Protein AF-A0A7K4H8P1-F1 (afdb_monomer_lite)

Foldseek 3Di:
DDDADPVVLVVLVVVVVVCVVVQWAWAADPPPGDIDIGGDDVVRSVVSSVDDHPVPD

Secondary structure (DSSP, 8-state):
-PPPPHHHHHHHHHHHHHHHHTTEEEEE-TTT--EEEEE--HHHHHHHHT----S--

pLDDT: mean 91.24, std 9.61, range [56.47, 98.5]

Structure (mmCIF, N/CA/C/O backbone):
data_AF-A0A7K4H8P1-F1
#
_entry.id   AF-A0A7K4H8P1-F1
#
loop_
_atom_site.group_PDB
_atom_site.id
_atom_site.type_symbol
_atom_site.label_atom_id
_atom_site.label_alt_id
_atom_site.label_comp_id
_atom_site.label_asym_id
_atom_site.label_entity_id
_atom_site.label_seq_id
_atom_site.pdbx_PDB_ins_code
_atom_site.Cartn_x
_atom_site.Cartn_y
_atom_site.Cartn_z
_atom_site.occupancy
_atom_site.B_iso_or_equiv
_atom_site.auth_seq_id
_atom_site.auth_comp_id
_atom_site.auth_asym_id
_atom_site.auth_atom_id
_atom_site.pdbx_PDB_model_num
ATOM 1 N N . MET A 1 1 ? 3.463 -2.790 19.816 1.00 56.47 1 MET A N 1
ATOM 2 C CA . MET A 1 1 ? 3.211 -1.796 18.743 1.00 56.47 1 MET A CA 1
ATOM 3 C C . MET A 1 1 ? 1.829 -1.194 18.973 1.00 56.47 1 MET A C 1
ATOM 5 O O . MET A 1 1 ? 0.919 -1.968 19.251 1.00 56.47 1 MET A O 1
ATOM 9 N N . LYS A 1 2 ? 1.658 0.141 18.925 1.00 64.94 2 LYS A N 1
ATOM 10 C CA . LYS A 1 2 ? 0.315 0.760 18.984 1.00 64.94 2 LYS A CA 1
ATOM 11 C C . LYS A 1 2 ? -0.520 0.219 17.815 1.00 64.94 2 LYS A C 1
ATOM 13 O O . LYS A 1 2 ? -0.016 0.069 16.702 1.00 64.94 2 LYS A O 1
ATOM 18 N N . GLN A 1 3 ? -1.773 -0.125 18.085 1.00 82.00 3 GLN A N 1
ATOM 19 C CA . GLN A 1 3 ? -2.689 -0.629 17.069 1.00 82.00 3 GLN A CA 1
ATOM 20 C C . GLN A 1 3 ? -3.128 0.532 16.160 1.00 82.00 3 GLN A C 1
ATOM 22 O O . GLN A 1 3 ? -3.525 1.576 16.669 1.00 82.00 3 GLN A O 1
ATOM 27 N N . LYS A 1 4 ? -3.049 0.355 14.830 1.00 90.25 4 LYS A N 1
ATOM 28 C CA . LYS A 1 4 ? -3.538 1.344 13.848 1.00 90.25 4 LYS A CA 1
ATOM 29 C C . LYS A 1 4 ? -5.031 1.621 14.061 1.00 90.25 4 LYS A C 1
ATOM 31 O O . LYS A 1 4 ? -5.781 0.673 14.337 1.00 90.25 4 LYS A O 1
ATOM 36 N N . SER A 1 5 ? -5.465 2.865 13.861 1.00 93.31 5 SER A N 1
ATOM 37 C CA . SER A 1 5 ? -6.893 3.210 13.844 1.00 93.31 5 SER A CA 1
ATOM 38 C C . SER A 1 5 ? -7.633 2.472 12.718 1.00 93.31 5 SER A C 1
ATOM 40 O O . SER A 1 5 ? -7.022 2.072 11.723 1.00 93.31 5 SER A O 1
ATOM 42 N N . SER A 1 6 ? -8.949 2.276 12.856 1.00 93.56 6 SER A N 1
ATOM 43 C CA . SER A 1 6 ? -9.767 1.649 11.802 1.00 93.56 6 SER A CA 1
ATOM 44 C C . SER A 1 6 ? -9.666 2.416 10.485 1.00 93.56 6 SER A C 1
ATOM 46 O O . SER A 1 6 ? -9.332 1.821 9.470 1.00 93.56 6 SER A O 1
ATOM 48 N N . LYS A 1 7 ? -9.793 3.748 10.531 1.00 95.31 7 LYS A N 1
ATOM 49 C CA . LYS A 1 7 ? -9.677 4.616 9.349 1.00 95.31 7 LYS A CA 1
ATOM 50 C C . LYS A 1 7 ? -8.356 4.435 8.597 1.00 95.31 7 LYS A C 1
ATOM 52 O O . LYS A 1 7 ? -8.352 4.406 7.374 1.00 95.31 7 LYS A O 1
ATOM 57 N N . VAL A 1 8 ? -7.236 4.293 9.312 1.00 96.44 8 VAL A N 1
ATOM 58 C CA . VAL A 1 8 ? -5.926 4.062 8.680 1.00 96.44 8 VAL A CA 1
ATOM 59 C C . VAL A 1 8 ? -5.832 2.661 8.075 1.00 96.44 8 VAL A C 1
ATOM 61 O O . VAL A 1 8 ? -5.245 2.502 7.009 1.00 96.44 8 VAL A O 1
ATOM 64 N N . LYS A 1 9 ? -6.417 1.641 8.715 1.00 95.50 9 LYS A N 1
ATOM 65 C CA . LYS A 1 9 ? -6.481 0.287 8.140 1.00 95.50 9 LYS A CA 1
ATOM 66 C C . LYS A 1 9 ? -7.304 0.265 6.852 1.00 95.50 9 LYS A C 1
ATOM 68 O O . LYS A 1 9 ? -6.855 -0.333 5.879 1.00 95.50 9 LYS A O 1
ATOM 73 N N . ASP A 1 10 ? -8.453 0.934 6.847 1.00 97.19 10 ASP A N 1
ATOM 74 C CA . ASP A 1 10 ? -9.341 1.007 5.684 1.00 97.19 10 ASP A CA 1
ATOM 75 C C . ASP A 1 10 ? -8.646 1.732 4.524 1.00 97.19 10 ASP A C 1
ATOM 77 O O . ASP A 1 10 ? -8.544 1.178 3.432 1.00 97.19 10 ASP A O 1
ATOM 81 N N . PHE A 1 11 ? -8.016 2.882 4.797 1.00 96.94 11 PHE A N 1
ATOM 82 C CA . PHE A 1 11 ? -7.190 3.601 3.821 1.00 96.94 11 PHE A CA 1
ATOM 83 C C . PHE A 1 11 ? -6.080 2.724 3.221 1.00 96.94 11 PHE A C 1
ATOM 85 O O . PHE A 1 11 ? -5.914 2.675 2.004 1.00 96.94 11 PHE A O 1
ATOM 92 N N . ILE A 1 12 ? -5.325 2.004 4.062 1.00 96.50 12 ILE A N 1
ATOM 93 C CA . ILE A 1 12 ? -4.267 1.099 3.592 1.00 96.50 12 ILE A CA 1
ATOM 94 C C . ILE A 1 12 ? -4.847 0.027 2.664 1.00 96.50 12 ILE A C 1
ATOM 96 O O . ILE A 1 12 ? -4.260 -0.255 1.622 1.00 96.50 12 ILE A O 1
ATOM 100 N N . ASN A 1 13 ? -5.987 -0.566 3.021 1.00 97.31 13 ASN A N 1
ATOM 101 C CA . ASN A 1 13 ? -6.617 -1.600 2.205 1.00 97.31 13 ASN A CA 1
ATOM 102 C C . ASN A 1 13 ? -7.073 -1.050 0.847 1.00 97.31 13 ASN A C 1
ATOM 104 O O . ASN A 1 13 ? -6.795 -1.672 -0.174 1.00 97.31 13 ASN A O 1
ATOM 108 N N . GLU A 1 14 ? -7.697 0.128 0.814 1.00 98.38 14 GLU A N 1
ATOM 109 C CA . GLU A 1 14 ? -8.123 0.769 -0.437 1.00 98.38 14 GLU A CA 1
ATOM 110 C C . GLU A 1 14 ? -6.937 1.095 -1.357 1.00 98.38 14 GLU A C 1
ATOM 112 O O . GLU A 1 14 ? -6.988 0.835 -2.561 1.00 98.38 14 GLU A O 1
ATOM 117 N N . VAL A 1 15 ? -5.825 1.585 -0.800 1.00 97.81 15 VAL A N 1
ATOM 118 C CA . VAL A 1 15 ? -4.597 1.837 -1.572 1.00 97.81 15 VAL A CA 1
ATOM 119 C C . VAL A 1 15 ? -4.000 0.539 -2.1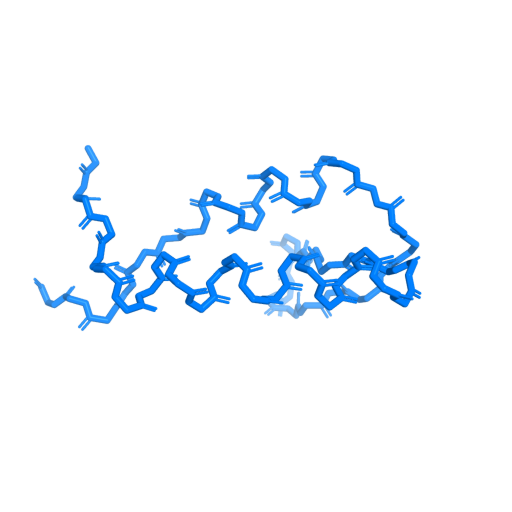24 1.00 97.81 15 VAL A C 1
ATOM 121 O O . VAL A 1 15 ? -3.526 0.522 -3.259 1.00 97.81 15 VAL A O 1
ATOM 124 N N . ILE A 1 16 ? -4.050 -0.566 -1.373 1.00 97.50 16 ILE A N 1
ATOM 125 C CA . ILE A 1 16 ? -3.592 -1.879 -1.856 1.00 97.50 16 ILE A CA 1
ATOM 126 C C . ILE A 1 16 ? -4.456 -2.370 -3.026 1.00 97.50 16 ILE A C 1
ATOM 128 O O . IL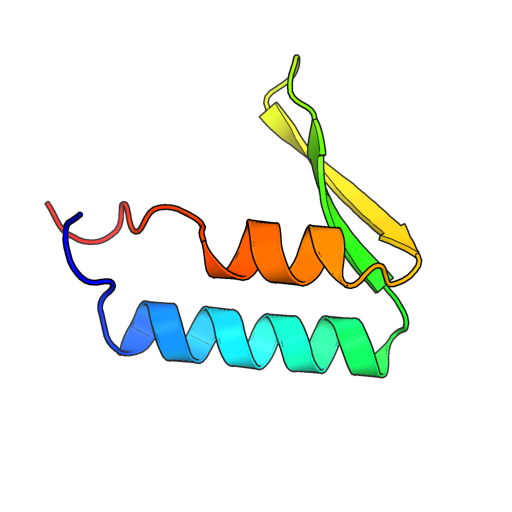E A 1 16 ? -3.918 -2.914 -3.991 1.00 97.50 16 ILE A O 1
ATOM 132 N N . GLU A 1 17 ? -5.772 -2.164 -2.982 1.00 98.38 17 GLU A N 1
ATOM 133 C CA . GLU A 1 17 ? -6.645 -2.519 -4.107 1.00 98.38 17 GLU A CA 1
ATOM 134 C C . GLU A 1 17 ? -6.364 -1.656 -5.347 1.00 98.38 17 GLU A C 1
ATOM 136 O O . GLU A 1 17 ? -6.343 -2.176 -6.464 1.00 98.38 17 GLU A O 1
ATOM 141 N N . LEU A 1 18 ? -6.040 -0.368 -5.173 1.00 98.25 18 LEU A N 1
ATOM 142 C CA . LEU A 1 18 ? -5.553 0.477 -6.271 1.00 98.25 18 LEU A CA 1
ATOM 143 C C . LEU A 1 18 ? -4.225 -0.034 -6.844 1.00 98.25 18 LEU A C 1
ATOM 145 O O . LEU A 1 18 ? -4.082 -0.123 -8.062 1.00 98.25 18 LEU A O 1
ATOM 149 N N . CYS A 1 19 ? -3.280 -0.420 -5.985 1.00 98.12 19 CYS A N 1
ATOM 150 C CA . CYS A 1 19 ? -1.999 -1.001 -6.394 1.00 98.12 19 CYS A CA 1
ATOM 151 C C . CYS A 1 19 ? -2.202 -2.244 -7.277 1.00 98.12 19 CYS A C 1
ATOM 153 O O . CYS A 1 19 ? -1.639 -2.332 -8.366 1.00 98.12 19 CYS A O 1
ATOM 155 N N . LYS A 1 20 ? -3.079 -3.168 -6.858 1.00 97.50 20 LYS A N 1
ATOM 156 C CA . LYS A 1 20 ? -3.431 -4.359 -7.650 1.00 97.50 20 LYS A CA 1
ATOM 157 C C . LYS A 1 20 ? -4.072 -3.996 -8.986 1.00 97.50 20 LYS A C 1
ATOM 159 O O . LYS A 1 20 ? -3.692 -4.550 -10.009 1.00 97.50 20 LYS A O 1
ATOM 164 N N . LYS A 1 21 ? -5.035 -3.068 -8.980 1.00 98.50 21 LYS A N 1
ATOM 165 C CA . LYS A 1 21 ? -5.785 -2.663 -10.178 1.00 98.50 21 LYS A CA 1
ATOM 166 C C . LYS A 1 21 ? -4.884 -2.113 -11.285 1.00 98.50 21 LYS A C 1
ATOM 168 O O . LYS A 1 21 ? -5.177 -2.332 -12.456 1.00 98.50 21 LYS A O 1
ATOM 173 N N . TYR A 1 22 ? -3.846 -1.368 -10.917 1.00 98.50 22 TYR A N 1
ATOM 174 C CA . TYR A 1 22 ? -2.944 -0.715 -11.868 1.00 98.50 22 TYR A CA 1
ATOM 175 C C . TYR A 1 22 ? -1.593 -1.426 -12.013 1.00 98.50 22 TYR A C 1
ATOM 177 O O . TYR A 1 22 ? -0.717 -0.896 -12.682 1.00 98.50 22 TYR A O 1
ATOM 185 N N . GLU A 1 23 ? -1.424 -2.600 -11.397 1.00 98.25 23 GLU A N 1
ATOM 186 C CA . GLU A 1 23 ? -0.185 -3.391 -11.437 1.00 98.25 23 GLU A CA 1
ATOM 187 C C . GLU A 1 23 ? 1.065 -2.616 -10.965 1.00 98.25 23 GLU A C 1
ATOM 189 O O . GLU A 1 23 ? 2.190 -2.869 -11.404 1.00 98.25 23 GLU A O 1
ATOM 194 N N . PHE A 1 24 ? 0.883 -1.727 -9.984 1.00 98.44 24 PHE A N 1
ATOM 195 C CA . PHE A 1 24 ? 1.954 -0.951 -9.352 1.00 98.44 24 PHE A CA 1
ATOM 196 C C . PHE A 1 24 ? 1.988 -1.146 -7.836 1.00 98.44 24 PHE A C 1
ATOM 198 O O . PHE A 1 24 ? 1.026 -1.601 -7.228 1.00 98.44 24 PHE A O 1
ATOM 205 N N . SER A 1 25 ? 3.102 -0.794 -7.199 1.00 97.69 25 SER A N 1
ATOM 206 C CA . SER A 1 25 ? 3.253 -0.776 -5.743 1.00 97.69 25 SER A CA 1
ATOM 207 C C . SER A 1 25 ? 3.977 0.487 -5.274 1.00 97.69 25 SER A C 1
ATOM 209 O O . SER A 1 25 ? 4.746 1.091 -6.025 1.00 97.69 25 SER A O 1
ATOM 211 N N . ILE A 1 26 ? 3.705 0.893 -4.029 1.00 95.44 26 ILE A N 1
ATOM 212 C CA . ILE A 1 26 ? 4.379 2.015 -3.366 1.00 95.44 26 ILE A CA 1
ATOM 213 C C . ILE A 1 26 ? 5.493 1.447 -2.489 1.00 95.44 26 ILE A C 1
ATOM 215 O O . ILE A 1 26 ? 5.235 0.604 -1.629 1.00 95.44 26 ILE A O 1
ATOM 219 N N . SER A 1 27 ? 6.712 1.934 -2.686 1.00 92.25 27 SER A N 1
ATOM 220 C CA . SER A 1 27 ? 7.870 1.649 -1.838 1.00 92.25 27 SER A CA 1
ATOM 221 C C . SER A 1 27 ? 8.453 2.951 -1.284 1.00 92.25 27 SER A C 1
ATOM 223 O O . SER A 1 27 ? 7.957 4.039 -1.583 1.00 92.25 27 SER A O 1
ATOM 225 N N . HIS A 1 28 ? 9.492 2.859 -0.465 1.00 86.94 28 HIS A N 1
ATOM 226 C CA . HIS A 1 28 ? 10.158 4.008 0.141 1.00 86.94 28 HIS A CA 1
ATOM 227 C C . HIS A 1 28 ? 11.647 3.983 -0.171 1.00 86.94 28 HIS A C 1
ATOM 229 O O . HIS A 1 28 ? 12.279 2.931 -0.127 1.00 86.94 28 HIS A O 1
ATOM 235 N N . GLU A 1 29 ? 12.203 5.151 -0.471 1.00 81.94 29 GLU A N 1
ATOM 236 C CA . GLU A 1 29 ? 13.641 5.317 -0.595 1.00 81.94 29 GLU A CA 1
ATOM 237 C C . GLU A 1 29 ? 14.257 5.509 0.797 1.00 81.94 29 GLU A C 1
ATOM 239 O O . GLU A 1 29 ? 14.022 6.522 1.459 1.00 81.94 29 GLU A O 1
ATOM 244 N N . ASP A 1 30 ? 15.074 4.548 1.231 1.00 74.19 30 ASP A N 1
ATOM 245 C CA . ASP A 1 30 ? 15.686 4.533 2.567 1.00 74.19 30 ASP A CA 1
ATOM 246 C C . ASP A 1 30 ? 16.533 5.781 2.883 1.00 74.19 30 ASP A C 1
ATOM 248 O O . ASP A 1 30 ? 16.734 6.112 4.051 1.00 74.19 30 ASP A O 1
ATOM 252 N N . THR A 1 31 ? 17.015 6.491 1.858 1.00 76.75 31 THR A N 1
ATOM 253 C CA . THR A 1 31 ? 17.966 7.605 1.989 1.00 76.75 31 THR A CA 1
ATOM 254 C C . THR A 1 31 ? 17.353 9.002 1.923 1.00 76.75 31 THR A C 1
ATOM 256 O O . THR A 1 31 ? 17.796 9.877 2.665 1.00 76.75 31 THR A O 1
ATOM 259 N N . HIS A 1 32 ? 16.350 9.244 1.072 1.00 73.88 32 HIS A N 1
ATOM 260 C CA . HIS A 1 32 ? 15.853 10.606 0.795 1.00 73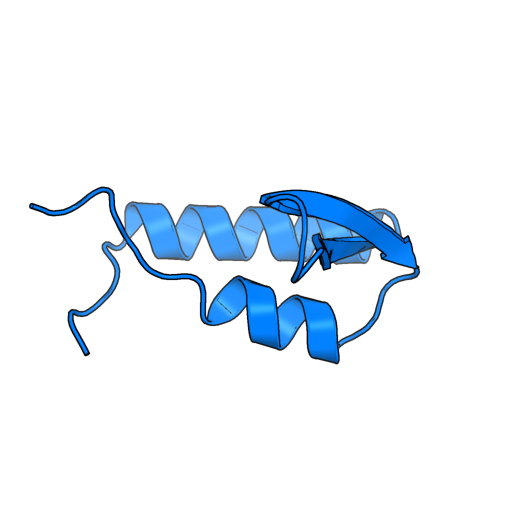.88 32 HIS A CA 1
ATOM 261 C C . HIS A 1 32 ? 14.380 10.830 1.163 1.00 73.88 32 HIS A C 1
ATOM 263 O O . HIS A 1 32 ? 13.856 11.925 0.957 1.00 73.88 32 HIS A O 1
ATOM 269 N N . GLY A 1 33 ? 13.706 9.833 1.750 1.00 79.94 33 GLY A N 1
ATOM 270 C CA . GLY A 1 33 ? 12.352 9.995 2.290 1.00 79.94 33 GLY A CA 1
ATOM 271 C C . GLY A 1 33 ? 11.247 10.105 1.234 1.00 79.94 33 GLY A C 1
ATOM 272 O O . GLY A 1 33 ? 10.104 10.417 1.572 1.00 79.94 33 GLY A O 1
ATOM 273 N N . ALA A 1 34 ? 11.578 9.885 -0.040 1.00 87.50 34 ALA A N 1
ATOM 274 C CA . ALA A 1 34 ? 10.619 9.869 -1.131 1.00 87.50 34 ALA A CA 1
ATOM 275 C C . ALA A 1 34 ? 9.901 8.514 -1.220 1.00 87.50 34 ALA A C 1
ATOM 277 O O . ALA A 1 34 ? 10.436 7.467 -0.845 1.00 87.50 34 ALA A O 1
ATOM 278 N N . PHE A 1 35 ? 8.685 8.536 -1.764 1.00 91.50 35 PHE A N 1
ATOM 279 C CA . PHE A 1 35 ? 8.004 7.319 -2.188 1.00 91.50 35 PHE A CA 1
ATOM 280 C C . PHE A 1 35 ? 8.395 6.969 -3.618 1.00 91.50 35 PHE A C 1
ATOM 282 O O . PHE A 1 35 ? 8.488 7.842 -4.481 1.00 91.50 35 PHE A O 1
ATOM 289 N N . LEU A 1 36 ? 8.566 5.676 -3.866 1.00 93.12 36 LEU A N 1
ATOM 290 C CA . LEU A 1 36 ? 8.813 5.128 -5.189 1.00 93.12 36 LEU A CA 1
ATOM 291 C C . LEU A 1 36 ? 7.537 4.463 -5.697 1.00 93.12 36 LEU A C 1
ATOM 293 O O . LEU A 1 36 ? 6.890 3.714 -4.963 1.00 93.12 36 LEU A O 1
ATOM 297 N N . ILE A 1 37 ? 7.199 4.715 -6.959 1.00 95.25 37 ILE A N 1
ATOM 298 C CA . ILE A 1 37 ? 6.191 3.942 -7.684 1.00 95.25 37 ILE A CA 1
ATOM 299 C C . ILE A 1 37 ? 6.938 2.902 -8.508 1.00 95.25 37 ILE A C 1
ATOM 301 O O . ILE A 1 37 ? 7.779 3.242 -9.341 1.00 95.25 37 ILE A O 1
ATOM 305 N N . CYS A 1 38 ? 6.662 1.632 -8.247 1.00 95.25 38 CYS A N 1
ATOM 306 C CA . CYS A 1 38 ? 7.329 0.504 -8.886 1.00 95.25 38 CYS A CA 1
ATOM 307 C C . CYS A 1 38 ? 6.290 -0.464 -9.448 1.00 95.25 38 CYS A C 1
ATOM 309 O O . CYS A 1 38 ? 5.109 -0.372 -9.113 1.00 95.25 38 CYS A O 1
ATOM 311 N N . ASN A 1 39 ? 6.729 -1.431 -10.255 1.00 98.19 39 ASN A N 1
ATOM 312 C CA . ASN A 1 39 ? 5.884 -2.566 -10.629 1.00 98.19 39 ASN A CA 1
ATOM 313 C C . ASN A 1 39 ? 5.315 -3.249 -9.376 1.00 98.19 39 ASN A C 1
ATOM 315 O O . ASN A 1 39 ? 5.896 -3.168 -8.287 1.00 98.19 39 ASN A O 1
ATOM 319 N N . TYR A 1 40 ? 4.164 -3.900 -9.517 1.00 97.81 40 TYR A N 1
ATOM 320 C CA . TYR A 1 40 ? 3.540 -4.612 -8.410 1.00 97.81 40 TYR A CA 1
ATOM 321 C C . TYR A 1 40 ? 4.498 -5.651 -7.805 1.00 97.81 40 TYR A C 1
ATOM 323 O O . TYR A 1 40 ? 4.917 -6.594 -8.473 1.00 97.81 40 TYR A O 1
ATOM 331 N N . ASP A 1 41 ? 4.816 -5.484 -6.523 1.00 97.56 41 ASP A N 1
ATOM 332 C CA . ASP A 1 41 ? 5.613 -6.424 -5.737 1.00 97.56 41 ASP A CA 1
ATOM 333 C C . ASP A 1 41 ? 4.924 -6.636 -4.388 1.00 97.56 41 ASP A C 1
ATOM 335 O O . ASP A 1 41 ? 4.622 -5.685 -3.659 1.00 97.56 41 ASP A O 1
ATOM 339 N N . ILE A 1 42 ? 4.691 -7.901 -4.043 1.00 96.69 42 ILE A N 1
ATOM 340 C CA . ILE A 1 42 ? 4.068 -8.289 -2.780 1.00 96.69 42 ILE A CA 1
ATOM 341 C C . ILE A 1 42 ? 4.855 -7.784 -1.564 1.00 96.69 42 ILE A C 1
ATOM 343 O O . ILE A 1 42 ? 4.246 -7.404 -0.566 1.00 96.69 42 ILE A O 1
ATOM 347 N N . LYS A 1 43 ? 6.187 -7.688 -1.656 1.00 95.62 43 LYS A N 1
ATOM 348 C CA . LYS A 1 43 ? 7.038 -7.194 -0.565 1.00 95.62 43 LYS A CA 1
ATOM 349 C C . LYS A 1 43 ? 6.760 -5.727 -0.255 1.00 95.62 43 LYS A C 1
ATOM 351 O O . LYS A 1 43 ? 6.677 -5.353 0.912 1.00 95.62 4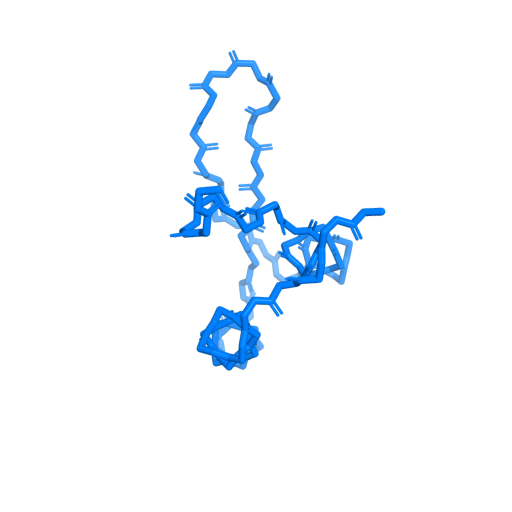3 LYS A O 1
ATOM 356 N N . ASN A 1 44 ? 6.544 -4.907 -1.283 1.00 96.06 44 ASN A N 1
ATOM 357 C CA . ASN A 1 44 ? 6.176 -3.500 -1.113 1.00 96.06 44 ASN A CA 1
ATOM 358 C C . ASN A 1 44 ? 4.782 -3.364 -0.484 1.00 96.06 44 ASN A C 1
ATOM 360 O O . ASN A 1 44 ? 4.573 -2.521 0.386 1.00 96.06 44 ASN A O 1
ATOM 364 N N . ILE A 1 45 ? 3.840 -4.239 -0.851 1.00 96.88 45 ILE A N 1
ATOM 365 C CA . ILE A 1 45 ? 2.503 -4.284 -0.239 1.00 96.88 45 ILE A CA 1
ATOM 366 C C . ILE A 1 45 ? 2.576 -4.654 1.247 1.00 96.88 45 ILE A C 1
ATOM 368 O O . ILE A 1 45 ? 1.924 -4.018 2.077 1.00 96.88 45 ILE A O 1
ATOM 372 N N . GLU A 1 46 ? 3.369 -5.665 1.603 1.00 95.25 46 GLU A N 1
ATOM 373 C CA . GLU A 1 46 ? 3.591 -6.054 2.999 1.00 95.25 46 GLU A CA 1
ATOM 374 C C . GLU A 1 46 ? 4.259 -4.935 3.795 1.00 95.25 46 GLU A C 1
ATOM 376 O O . GLU A 1 46 ? 3.859 -4.649 4.927 1.00 95.25 46 GLU A O 1
ATOM 381 N N . TRP A 1 47 ? 5.234 -4.257 3.193 1.00 93.06 47 TRP A N 1
ATOM 382 C CA . TRP A 1 47 ? 5.904 -3.122 3.807 1.00 93.06 47 TRP A CA 1
ATOM 383 C C . TRP A 1 47 ? 4.928 -1.966 4.061 1.00 93.06 47 TRP A C 1
ATOM 385 O O . TRP A 1 47 ? 4.792 -1.503 5.196 1.00 93.06 47 TRP A O 1
ATOM 395 N N . PHE A 1 48 ? 4.142 -1.586 3.051 1.00 93.88 48 PHE A N 1
ATOM 396 C CA . PHE A 1 48 ? 3.117 -0.550 3.164 1.00 93.88 48 PHE A CA 1
ATOM 397 C C . PHE A 1 48 ? 2.038 -0.899 4.203 1.00 93.88 48 PHE A C 1
ATOM 399 O O . PHE A 1 48 ? 1.663 -0.062 5.025 1.00 93.88 48 PHE A O 1
ATOM 406 N N . ARG A 1 49 ? 1.592 -2.161 4.265 1.00 94.56 49 ARG A N 1
ATOM 407 C CA . ARG A 1 49 ? 0.643 -2.639 5.289 1.00 94.56 49 ARG A CA 1
ATOM 408 C C . ARG A 1 49 ? 1.181 -2.459 6.716 1.00 94.56 49 ARG A C 1
ATOM 410 O O . ARG A 1 49 ? 0.418 -2.218 7.663 1.00 94.56 49 ARG A O 1
ATOM 417 N N . ASN A 1 50 ? 2.496 -2.552 6.880 1.00 92.50 50 ASN A N 1
ATOM 418 C CA . ASN A 1 50 ? 3.181 -2.381 8.155 1.00 92.50 50 ASN A CA 1
ATOM 419 C C . ASN A 1 50 ? 3.552 -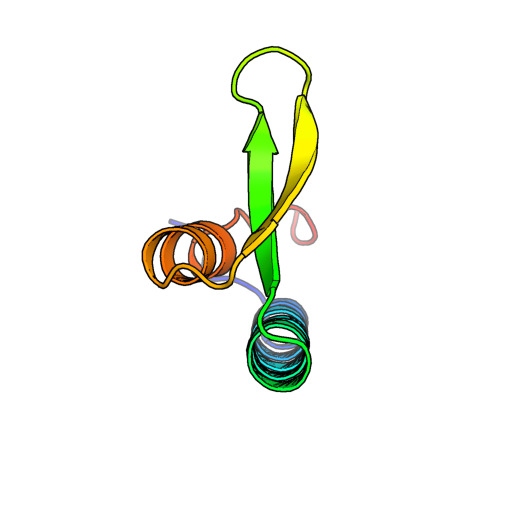0.926 8.479 1.00 92.50 50 ASN A C 1
ATOM 421 O O . ASN A 1 50 ? 4.032 -0.682 9.586 1.00 92.50 50 ASN A O 1
ATOM 425 N N . ALA A 1 51 ? 3.233 0.043 7.610 1.00 91.06 51 ALA A N 1
ATOM 426 C CA . ALA A 1 51 ? 3.489 1.467 7.836 1.00 91.06 51 ALA A CA 1
ATOM 427 C C . ALA A 1 51 ? 3.010 1.946 9.218 1.00 91.06 51 ALA A C 1
ATOM 429 O O . ALA A 1 51 ? 2.001 1.476 9.749 1.00 91.06 51 ALA A O 1
ATOM 430 N N . PHE A 1 52 ? 3.734 2.873 9.840 1.00 90.81 52 PHE A N 1
ATOM 431 C CA . PHE A 1 52 ? 3.398 3.340 11.185 1.00 90.81 52 PHE A CA 1
ATOM 432 C C . PHE A 1 52 ? 2.231 4.341 11.160 1.00 90.81 52 PHE A C 1
ATOM 434 O O . PHE A 1 52 ? 2.247 5.297 10.389 1.00 90.81 52 PHE A O 1
ATOM 441 N N . ASP A 1 53 ? 1.237 4.158 12.034 1.00 93.00 53 ASP A N 1
ATOM 442 C CA . ASP A 1 53 ? 0.135 5.115 12.189 1.00 93.00 53 ASP A CA 1
ATOM 443 C C . ASP A 1 53 ? 0.589 6.299 13.060 1.00 93.00 53 ASP A C 1
ATOM 445 O O . ASP A 1 53 ? 0.675 6.190 14.283 1.00 93.00 53 ASP A O 1
ATOM 449 N N . LYS A 1 54 ? 0.903 7.430 12.416 1.00 91.31 54 LYS A N 1
ATOM 450 C CA . LYS A 1 54 ? 1.221 8.708 13.081 1.00 91.31 54 LYS A CA 1
ATOM 451 C C . LYS A 1 54 ? 0.005 9.630 13.254 1.00 91.31 54 LYS A C 1
ATOM 453 O O . LYS A 1 54 ? 0.172 10.779 13.654 1.00 91.31 54 LYS A O 1
ATOM 458 N N . THR A 1 55 ? -1.209 9.166 12.951 1.00 91.44 55 THR A N 1
ATOM 459 C CA . THR A 1 55 ? -2.434 9.974 13.107 1.00 91.44 55 THR A CA 1
ATOM 460 C C . THR A 1 55 ? -2.936 9.987 14.551 1.00 91.44 55 THR A C 1
ATOM 462 O O . THR A 1 55 ? -3.615 10.923 14.972 1.00 91.44 55 THR A O 1
ATOM 465 N N . THR A 1 56 ? -2.561 8.976 15.337 1.00 77.75 56 THR A N 1
ATOM 466 C CA . THR A 1 56 ? -2.858 8.896 16.769 1.00 77.75 56 THR A CA 1
ATOM 467 C C . THR A 1 56 ? -1.684 9.441 17.585 1.00 77.75 56 THR A C 1
ATOM 469 O O . THR A 1 56 ? -0.575 8.916 17.465 1.00 77.75 56 THR A O 1
ATOM 472 N N . LYS A 1 57 ? -1.922 10.468 18.414 1.00 60.53 57 LYS A N 1
ATOM 473 C CA . LYS A 1 57 ? -0.940 10.974 19.394 1.00 60.53 57 LYS A CA 1
ATOM 474 C C . LYS A 1 57 ? -0.565 9.890 20.417 1.00 60.53 57 LYS A C 1
ATOM 476 O O . LYS A 1 57 ? -1.422 9.050 20.780 1.00 60.53 57 LYS A O 1
#

Sequence (57 aa):
MKQKSSKVKDFINEVIELCKKYEFSISHEDTHGAFL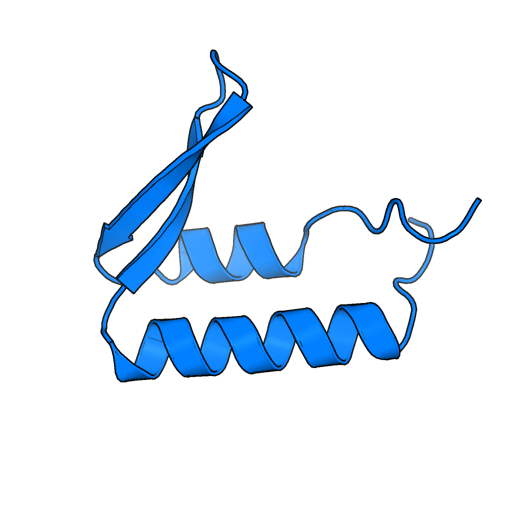ICNYDIKNIEWFRNAFDKTTK

Radius of gyration: 11.86 Å; chains: 1; bounding box: 28×19×31 Å